Protein AF-A0A2N0RRE2-F1 (afdb_monomer)

pLDDT: mean 79.43, std 11.16, range [44.28, 93.31]

Secondary structure (DSSP, 8-state):
----EEEEEEEEEEEE-SPPEEETTEEEEEEEE----STTS-SSEEEEEEEETT-HHHHHHHHHHTT-SS-EEEEEEEEEEEETTS--EEEEEEEEEEE---

Solvent-accessible surface area (backbone atoms only — not comparable to full-atom values): 5830 Å² total; per-residue (Å²): 135,86,65,60,73,54,75,42,83,46,78,47,61,28,38,34,82,66,68,67,43,80,54,95,68,28,38,35,39,59,27,44,29,80,52,73,83,46,99,85,50,67,51,65,48,68,35,44,35,38,37,56,52,84,42,56,70,61,41,54,56,53,55,53,54,61,73,45,99,52,69,33,40,32,45,40,31,28,39,39,30,38,45,58,95,55,99,46,46,41,28,48,53,76,48,74,46,83,46,71,83,127

Radius of gyration: 13.56 Å; Cα contacts (8 Å, |Δi|>4): 218; chains: 1; bounding box: 33×29×39 Å

Foldseek 3Di:
DDWDKDWDWDKFKWKDQDAFDQDPQKTWGKTWGCPDPDPPDDNTDIEIEIEGCVPVQVVVVRVVSVVDNDMKMKTFTAIWIATPPPGYIYGHTPDMGIDDDD

Structure (mmCIF, N/CA/C/O backbone):
data_AF-A0A2N0RRE2-F1
#
_entry.id   AF-A0A2N0RRE2-F1
#
loop_
_atom_site.group_PDB
_atom_site.id
_atom_site.type_symbol
_atom_site.label_atom_id
_atom_site.label_alt_id
_atom_site.label_comp_id
_atom_site.label_asym_id
_atom_site.label_entity_id
_atom_site.label_seq_id
_atom_site.pdbx_PDB_ins_code
_atom_site.Cartn_x
_atom_site.Cartn_y
_atom_site.Cartn_z
_atom_site.occupancy
_atom_site.B_iso_or_equiv
_atom_site.auth_seq_id
_atom_site.auth_comp_id
_atom_site.auth_asym_id
_atom_site.auth_atom_id
_atom_site.pdbx_PDB_model_num
ATOM 1 N N . MET A 1 1 ? -7.840 -10.305 -25.865 1.00 44.94 1 MET A N 1
ATOM 2 C CA . MET A 1 1 ? -6.588 -9.715 -25.351 1.00 44.94 1 MET A CA 1
ATOM 3 C C . MET A 1 1 ? -6.299 -10.400 -24.023 1.00 44.94 1 MET A C 1
ATOM 5 O O . MET A 1 1 ? -7.069 -10.201 -23.095 1.00 44.94 1 MET A O 1
ATOM 9 N N . SER A 1 2 ? -5.322 -11.309 -23.957 1.00 44.28 2 SER A N 1
ATOM 10 C CA . SER A 1 2 ? -4.978 -11.974 -22.690 1.00 44.28 2 SER A CA 1
ATOM 11 C C . SER A 1 2 ? -4.190 -11.007 -21.823 1.00 44.28 2 SER A C 1
ATOM 13 O O . SER A 1 2 ? -3.076 -10.628 -22.173 1.00 44.28 2 SER A O 1
ATOM 15 N N . VAL A 1 3 ? -4.778 -10.611 -20.701 1.00 52.22 3 VAL A N 1
ATOM 16 C CA . VAL A 1 3 ? -4.071 -9.908 -19.635 1.00 52.22 3 VAL A CA 1
ATOM 17 C C . VAL A 1 3 ? -3.165 -10.927 -18.946 1.00 52.22 3 VAL A C 1
ATOM 19 O O . VAL A 1 3 ? -3.645 -11.936 -18.431 1.00 52.22 3 VAL A O 1
ATOM 22 N N . LYS A 1 4 ? -1.851 -10.702 -18.972 1.00 51.44 4 LYS A N 1
ATOM 23 C CA . LYS A 1 4 ? -0.882 -11.537 -18.258 1.00 51.44 4 LYS A CA 1
ATOM 24 C C . LYS A 1 4 ? -0.593 -10.876 -16.915 1.00 51.44 4 LYS A C 1
ATOM 26 O O . LYS A 1 4 ? 0.147 -9.902 -16.870 1.00 51.44 4 LYS A O 1
ATOM 31 N N . LEU A 1 5 ? -1.206 -11.393 -15.854 1.00 56.84 5 LEU A N 1
ATOM 32 C CA . LEU A 1 5 ? -0.906 -10.990 -14.483 1.00 56.84 5 LEU A CA 1
ATOM 33 C C . LEU A 1 5 ? 0.316 -11.780 -14.016 1.00 56.84 5 LEU A C 1
ATOM 35 O O . LEU A 1 5 ? 0.275 -13.007 -13.935 1.00 56.84 5 LEU A O 1
ATOM 39 N N . ILE A 1 6 ? 1.411 -11.081 -13.745 1.00 67.81 6 ILE A N 1
ATOM 40 C CA . ILE A 1 6 ? 2.554 -11.634 -13.017 1.00 67.81 6 ILE A CA 1
ATOM 41 C C . ILE A 1 6 ? 2.469 -11.043 -11.615 1.00 67.81 6 ILE A C 1
ATOM 43 O O . ILE A 1 6 ? 2.466 -9.822 -11.474 1.00 67.81 6 ILE A O 1
ATOM 47 N N . GLY A 1 7 ? 2.326 -11.904 -10.608 1.00 71.56 7 GLY A N 1
ATOM 48 C CA . GLY A 1 7 ? 2.349 -11.512 -9.203 1.00 71.56 7 GLY A CA 1
ATOM 49 C C . GLY A 1 7 ? 3.762 -11.643 -8.650 1.00 71.56 7 GLY A C 1
ATOM 50 O O . GLY A 1 7 ? 4.327 -12.737 -8.680 1.00 71.56 7 GLY A O 1
ATOM 51 N N . LEU A 1 8 ? 4.322 -10.545 -8.151 1.00 77.88 8 LEU A N 1
ATOM 52 C CA . LEU A 1 8 ? 5.606 -10.515 -7.457 1.00 77.88 8 LEU A CA 1
ATOM 53 C C . LEU A 1 8 ? 5.365 -10.157 -5.991 1.00 77.88 8 LEU A C 1
ATOM 55 O O . LEU A 1 8 ? 4.735 -9.144 -5.700 1.00 77.88 8 LEU A O 1
ATOM 59 N N . ASN A 1 9 ? 5.876 -10.966 -5.066 1.00 82.62 9 ASN A N 1
ATOM 60 C CA . ASN A 1 9 ? 5.880 -10.587 -3.656 1.00 82.62 9 ASN A CA 1
ATOM 61 C C . ASN A 1 9 ? 6.980 -9.555 -3.434 1.00 82.62 9 ASN A C 1
ATOM 63 O O . ASN A 1 9 ? 8.152 -9.839 -3.683 1.00 82.62 9 ASN A O 1
ATOM 67 N N . VAL A 1 10 ? 6.588 -8.370 -2.981 1.00 81.50 10 VAL A N 1
ATOM 68 C CA . VAL A 1 10 ? 7.481 -7.226 -2.826 1.00 81.50 10 VAL A CA 1
ATOM 69 C C . VAL A 1 10 ? 7.349 -6.608 -1.443 1.00 81.50 10 VAL A C 1
ATOM 71 O O . VAL A 1 10 ? 6.312 -6.694 -0.779 1.00 81.50 10 VAL A O 1
ATOM 74 N N . MET A 1 11 ? 8.426 -5.950 -1.039 1.00 87.19 11 MET A N 1
ATOM 75 C CA . MET A 1 11 ? 8.439 -4.956 0.018 1.00 87.19 11 MET A CA 1
ATOM 76 C C . MET A 1 11 ? 8.930 -3.668 -0.636 1.00 87.19 11 MET A C 1
ATOM 78 O O . MET A 1 11 ? 10.035 -3.671 -1.168 1.00 87.19 11 MET A O 1
ATOM 82 N N . ILE A 1 12 ? 8.099 -2.627 -0.643 1.00 85.50 12 ILE A N 1
ATOM 83 C CA . ILE A 1 12 ? 8.416 -1.350 -1.291 1.00 85.50 12 ILE A CA 1
ATOM 84 C C . ILE A 1 12 ? 8.235 -0.189 -0.326 1.00 85.50 12 ILE A C 1
ATOM 86 O O . ILE A 1 12 ? 7.301 -0.184 0.483 1.00 85.50 12 ILE A O 1
ATOM 90 N N . MET A 1 13 ? 9.105 0.807 -0.418 1.00 86.81 13 MET A N 1
ATOM 91 C CA . MET A 1 13 ? 8.937 2.072 0.284 1.00 86.81 13 MET A CA 1
ATOM 92 C C . MET A 1 13 ? 8.216 3.078 -0.612 1.00 86.81 13 MET A C 1
ATOM 94 O O . MET A 1 13 ? 8.626 3.346 -1.740 1.00 86.81 13 MET A O 1
ATOM 98 N N . GLY A 1 14 ? 7.131 3.649 -0.097 1.00 86.38 14 GLY A N 1
ATOM 99 C CA . GLY A 1 14 ? 6.318 4.624 -0.810 1.00 86.38 14 GLY A CA 1
ATOM 100 C C . GLY A 1 14 ? 6.059 5.889 -0.008 1.00 86.38 14 GLY A C 1
ATOM 101 O O . GLY A 1 14 ? 6.001 5.875 1.222 1.00 86.38 14 GLY A O 1
ATOM 102 N N . LEU A 1 15 ? 5.851 6.986 -0.726 1.00 88.12 15 LEU A N 1
ATOM 103 C CA . LEU A 1 15 ? 5.444 8.280 -0.191 1.00 88.12 15 LEU A CA 1
ATOM 104 C C . LEU A 1 15 ? 3.981 8.544 -0.529 1.00 88.12 15 LEU A C 1
ATOM 106 O O . LEU A 1 15 ? 3.524 8.262 -1.637 1.00 88.12 15 LEU A O 1
ATOM 110 N N . THR A 1 16 ? 3.230 9.124 0.400 1.00 8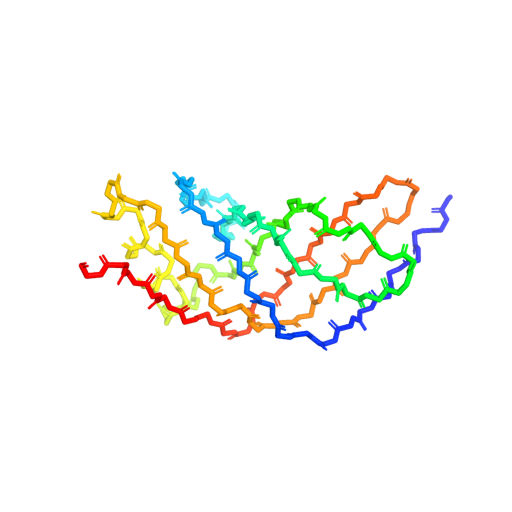5.38 16 THR A N 1
ATOM 111 C CA . THR A 1 16 ? 1.868 9.573 0.109 1.00 85.38 16 THR A CA 1
ATOM 112 C C . THR A 1 16 ? 1.518 10.863 0.835 1.00 85.38 16 THR A C 1
ATOM 114 O O .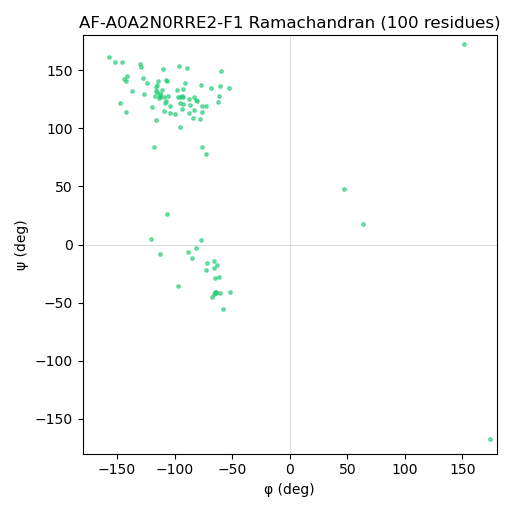 THR A 1 16 ? 1.886 11.094 1.987 1.00 85.38 16 THR A O 1
ATOM 117 N N . THR A 1 17 ? 0.772 11.706 0.131 1.00 75.50 17 THR A N 1
ATOM 118 C CA . THR A 1 17 ? 0.090 12.899 0.650 1.00 75.50 17 THR A CA 1
ATOM 119 C C . THR A 1 17 ? -1.423 12.806 0.427 1.00 75.50 17 THR A C 1
ATOM 121 O O . THR A 1 17 ? -2.149 13.769 0.664 1.00 75.50 17 THR A O 1
ATOM 124 N N . LYS A 1 18 ? -1.902 11.664 -0.089 1.00 72.44 18 LYS A N 1
ATOM 125 C CA . LYS A 1 18 ? -3.267 11.470 -0.582 1.00 72.44 18 LYS A CA 1
ATOM 126 C C . LYS A 1 18 ? -4.177 10.847 0.473 1.00 72.44 18 LYS A C 1
ATOM 128 O O . LYS A 1 18 ? -3.741 10.099 1.341 1.00 72.44 18 LYS A O 1
ATOM 133 N N . THR A 1 19 ? -5.470 11.130 0.344 1.00 79.19 19 THR A N 1
ATOM 134 C CA . THR A 1 19 ? -6.522 10.598 1.215 1.00 79.19 19 THR A CA 1
ATOM 135 C C . THR A 1 19 ? -6.866 9.150 0.858 1.00 79.19 19 THR A C 1
ATOM 137 O O . THR A 1 19 ? -7.037 8.823 -0.318 1.00 79.19 19 THR A O 1
ATOM 140 N N . VAL A 1 20 ? -7.034 8.295 1.868 1.00 87.31 20 VAL A N 1
ATOM 141 C CA . VAL A 1 20 ? -7.593 6.942 1.723 1.00 87.31 20 VAL A CA 1
ATOM 142 C C . VAL A 1 20 ? -9.022 7.026 1.188 1.00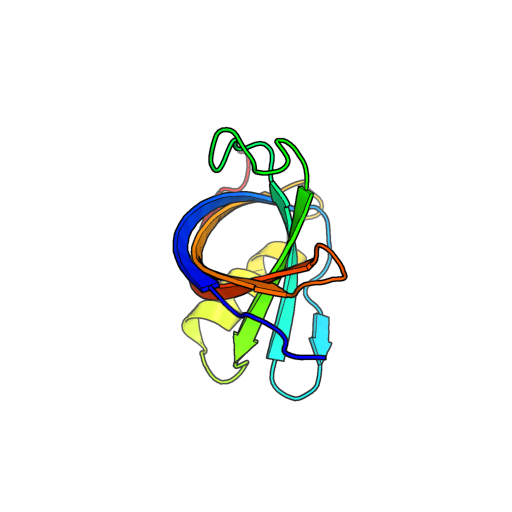 87.31 20 VAL A C 1
ATOM 144 O O . VAL A 1 20 ? -9.867 7.725 1.754 1.00 87.31 20 VAL A O 1
ATOM 147 N N . ARG A 1 21 ? -9.300 6.284 0.115 1.00 90.44 21 ARG A N 1
ATOM 148 C CA . ARG A 1 21 ? -10.607 6.177 -0.543 1.00 90.44 21 ARG A CA 1
ATOM 149 C C . ARG A 1 21 ? -11.231 4.825 -0.206 1.00 90.44 21 ARG A C 1
ATOM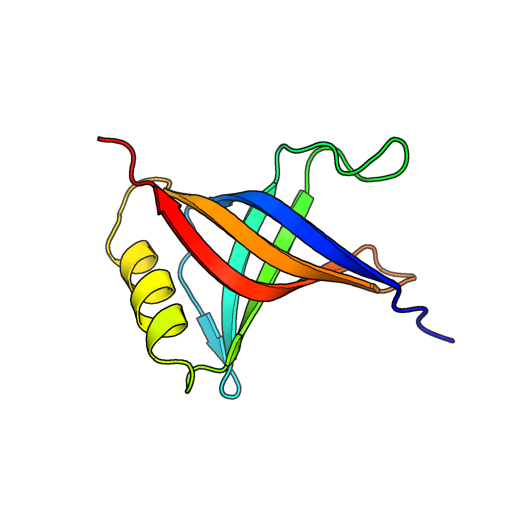 151 O O . ARG A 1 21 ? -10.604 3.799 -0.428 1.00 90.44 21 ARG A O 1
ATOM 158 N N . ASN A 1 22 ? -12.470 4.811 0.277 1.00 90.75 22 ASN A N 1
ATOM 159 C CA . ASN A 1 22 ? -13.215 3.571 0.517 1.00 90.75 22 ASN A CA 1
ATOM 160 C C . ASN A 1 22 ? -14.258 3.374 -0.593 1.00 90.75 22 ASN A C 1
ATOM 162 O O . ASN A 1 22 ? -15.193 4.167 -0.691 1.00 90.75 22 ASN A O 1
ATOM 166 N N . ILE A 1 23 ? -14.089 2.347 -1.432 1.00 91.56 23 ILE A N 1
ATOM 167 C CA . ILE A 1 23 ? -14.948 2.028 -2.587 1.00 91.56 23 ILE A CA 1
ATOM 168 C C . ILE A 1 23 ? -15.185 0.515 -2.608 1.00 91.56 23 ILE A C 1
ATOM 170 O O . ILE A 1 23 ? -14.236 -0.247 -2.462 1.00 91.56 23 ILE A O 1
ATOM 174 N N . ASP A 1 24 ? -16.433 0.068 -2.765 1.00 92.06 24 ASP A N 1
ATOM 175 C CA . ASP A 1 24 ? -16.797 -1.349 -2.955 1.00 92.06 24 ASP A CA 1
ATOM 176 C C . ASP A 1 24 ? -16.130 -2.326 -1.967 1.00 92.06 24 ASP A C 1
ATOM 178 O O . ASP A 1 24 ? -15.589 -3.368 -2.335 1.00 92.06 24 ASP A O 1
ATOM 182 N N . ASN A 1 25 ? -16.166 -1.985 -0.673 1.00 92.25 25 ASN A N 1
ATOM 183 C CA . ASN A 1 25 ? -15.576 -2.782 0.412 1.00 92.25 25 ASN A CA 1
ATOM 184 C C . ASN A 1 25 ? -14.035 -2.922 0.333 1.00 92.25 25 ASN A C 1
ATOM 186 O O . ASN A 1 25 ? -13.438 -3.782 0.995 1.00 92.25 25 ASN A O 1
ATOM 190 N N . GLN A 1 26 ? -13.387 -2.047 -0.436 1.00 91.62 26 GLN A N 1
ATOM 191 C CA . GLN A 1 26 ? -11.942 -1.878 -0.509 1.00 91.62 26 GLN A CA 1
ATOM 192 C C . GLN A 1 26 ? -11.535 -0.493 -0.002 1.00 91.62 26 GLN A C 1
ATOM 194 O O . GLN A 1 26 ? -12.163 0.517 -0.311 1.00 91.62 26 GLN A O 1
ATOM 199 N N . SER A 1 27 ? -10.462 -0.466 0.775 1.00 90.88 27 SER A N 1
ATOM 200 C CA . SER A 1 27 ? -9.715 0.740 1.106 1.00 90.88 27 SER A CA 1
ATOM 201 C C . SER A 1 27 ? -8.571 0.860 0.107 1.00 90.88 27 SER A C 1
ATOM 203 O O . SER A 1 27 ? -7.833 -0.105 -0.121 1.00 90.88 27 SER A O 1
ATOM 205 N N . ILE A 1 28 ? -8.478 2.028 -0.517 1.00 91.19 28 ILE A N 1
ATOM 206 C CA . ILE A 1 28 ? -7.607 2.329 -1.645 1.00 91.19 28 ILE A CA 1
ATOM 207 C C . ILE A 1 28 ? -6.771 3.558 -1.305 1.00 91.19 28 ILE A C 1
ATOM 209 O O . ILE A 1 28 ? -7.304 4.601 -0.920 1.00 91.19 28 ILE A O 1
ATOM 213 N N . ILE A 1 29 ? -5.462 3.457 -1.488 1.00 90.31 29 ILE A N 1
ATOM 214 C CA . ILE A 1 29 ? -4.530 4.567 -1.305 1.00 90.31 29 ILE A CA 1
ATOM 215 C C . ILE A 1 29 ? -3.441 4.512 -2.373 1.00 90.31 29 ILE A C 1
ATOM 217 O O . ILE A 1 29 ? -2.956 3.436 -2.719 1.00 90.31 29 ILE A O 1
ATOM 221 N N . ASP A 1 30 ? -3.055 5.677 -2.889 1.00 90.00 30 ASP A N 1
ATOM 222 C CA . ASP A 1 30 ? -1.992 5.765 -3.884 1.00 90.00 30 ASP A CA 1
ATOM 223 C C . ASP A 1 30 ? -0.677 6.141 -3.197 1.00 90.00 30 ASP A C 1
ATOM 225 O O . ASP A 1 30 ? -0.622 7.108 -2.426 1.00 90.00 30 ASP A O 1
ATOM 229 N N . PHE A 1 31 ? 0.383 5.416 -3.534 1.00 87.38 31 PHE A N 1
ATOM 230 C CA . PHE A 1 31 ? 1.750 5.730 -3.138 1.00 87.38 31 PHE A CA 1
ATOM 231 C C . PHE A 1 31 ? 2.587 6.083 -4.350 1.00 87.38 31 PHE A C 1
ATOM 233 O O . PHE A 1 31 ? 2.469 5.455 -5.400 1.00 87.38 31 PHE A O 1
ATOM 240 N N . TYR A 1 32 ? 3.442 7.079 -4.180 1.00 88.69 32 TYR A N 1
ATOM 241 C CA . TYR A 1 32 ? 4.531 7.359 -5.091 1.00 88.69 32 TYR A CA 1
ATOM 242 C C . TYR A 1 32 ? 5.744 6.533 -4.677 1.00 88.69 32 TYR A C 1
ATOM 244 O O . TYR A 1 32 ? 6.150 6.577 -3.514 1.00 88.69 32 TYR A O 1
ATOM 252 N N . ILE A 1 33 ? 6.283 5.758 -5.610 1.00 86.62 33 ILE A N 1
ATOM 253 C CA . ILE A 1 33 ? 7.423 4.875 -5.391 1.00 86.62 33 ILE A CA 1
ATOM 254 C C . ILE A 1 33 ? 8.638 5.487 -6.081 1.00 86.62 33 ILE A C 1
ATOM 256 O O . ILE A 1 33 ? 8.595 5.733 -7.284 1.00 86.62 33 ILE A O 1
ATOM 260 N N . GLU A 1 34 ? 9.701 5.712 -5.310 1.00 85.25 34 GLU A N 1
ATOM 261 C CA . GLU A 1 34 ? 11.019 6.187 -5.771 1.00 85.25 34 GLU A CA 1
ATOM 262 C C . GLU A 1 34 ? 12.060 5.049 -5.732 1.00 85.25 34 GLU A C 1
ATOM 264 O O . GLU A 1 34 ? 13.256 5.267 -5.542 1.00 85.25 34 GLU A O 1
ATOM 269 N N . GLU A 1 35 ? 11.599 3.803 -5.843 1.00 77.75 35 GLU A N 1
ATOM 270 C CA . GLU A 1 35 ? 12.441 2.611 -5.808 1.00 77.75 35 GLU A CA 1
ATOM 271 C C . GLU A 1 35 ? 12.573 1.981 -7.190 1.00 77.75 35 GLU A C 1
ATOM 273 O O . GLU A 1 35 ? 11.618 1.878 -7.961 1.00 77.75 35 GLU A O 1
ATOM 278 N N . ASN A 1 36 ? 13.778 1.491 -7.476 1.00 76.31 36 ASN A N 1
ATOM 279 C CA . ASN A 1 36 ? 14.033 0.706 -8.668 1.00 76.31 36 ASN A CA 1
ATOM 280 C C . ASN A 1 36 ? 13.656 -0.764 -8.414 1.00 76.31 36 ASN A C 1
ATOM 282 O O . ASN A 1 36 ? 14.359 -1.454 -7.675 1.00 76.31 36 ASN A O 1
ATOM 286 N N . LEU A 1 37 ? 12.567 -1.243 -9.025 1.00 75.94 37 LEU A N 1
ATOM 287 C CA . LEU A 1 37 ? 12.117 -2.638 -8.894 1.00 75.94 37 LEU A CA 1
ATOM 288 C C . LEU A 1 37 ? 12.853 -3.624 -9.818 1.00 75.94 37 LEU A C 1
ATOM 290 O O . LEU A 1 37 ? 12.632 -4.831 -9.714 1.00 75.94 37 LEU A O 1
ATOM 294 N N . GLY A 1 38 ? 13.752 -3.123 -10.666 1.00 73.50 38 GLY A N 1
ATOM 295 C CA . GLY A 1 38 ? 14.563 -3.910 -11.588 1.00 73.50 38 GLY A CA 1
ATOM 296 C C . GLY A 1 38 ? 14.927 -3.112 -12.841 1.00 73.50 38 GLY A C 1
ATOM 297 O O . GLY A 1 38 ? 14.471 -1.995 -13.058 1.00 73.50 38 GLY A O 1
ATOM 298 N N . ASP A 1 39 ? 15.786 -3.668 -13.694 1.00 70.19 39 ASP A N 1
ATOM 299 C CA . ASP A 1 39 ? 16.337 -2.925 -14.839 1.00 70.19 39 ASP A CA 1
ATOM 300 C C . ASP A 1 39 ? 15.292 -2.533 -15.904 1.00 70.19 39 ASP A C 1
ATOM 302 O O . ASP A 1 39 ? 15.580 -1.702 -16.769 1.00 70.19 39 ASP A O 1
ATOM 306 N N . TRP A 1 40 ? 14.096 -3.129 -15.859 1.00 63.47 40 TRP A N 1
ATOM 307 C CA . TRP A 1 40 ? 13.044 -2.970 -16.868 1.00 63.47 40 TRP A CA 1
ATOM 308 C C . TRP A 1 40 ? 11.808 -2.230 -16.338 1.00 63.47 40 TRP A C 1
ATOM 310 O O . TRP A 1 40 ? 10.912 -1.892 -17.115 1.00 63.47 40 TRP A O 1
ATOM 320 N N . GLU A 1 41 ? 11.751 -1.971 -15.034 1.00 69.19 41 GLU A N 1
ATOM 321 C CA . GLU A 1 41 ? 10.653 -1.303 -14.355 1.00 69.19 41 GLU A CA 1
ATOM 322 C C . GLU A 1 41 ? 10.847 0.227 -14.323 1.00 69.19 41 GLU A C 1
ATOM 324 O O . GLU A 1 41 ? 11.974 0.733 -14.342 1.00 69.19 41 GLU A O 1
ATOM 329 N N . PRO A 1 42 ? 9.756 1.014 -14.274 1.00 69.19 42 PRO A N 1
ATOM 330 C CA . PRO A 1 42 ? 9.860 2.452 -14.059 1.00 69.19 42 PRO A CA 1
ATOM 331 C C . PRO A 1 42 ? 10.534 2.735 -12.714 1.00 69.19 42 PRO A C 1
ATOM 333 O O . PRO A 1 42 ? 10.188 2.131 -11.705 1.00 69.19 42 PRO A O 1
ATOM 336 N N . ARG A 1 43 ? 11.462 3.695 -12.692 1.00 75.94 43 ARG A N 1
ATOM 337 C CA . ARG A 1 43 ? 12.138 4.136 -11.455 1.00 75.94 43 ARG A CA 1
ATOM 338 C C . ARG A 1 43 ? 11.240 4.964 -10.538 1.00 75.94 43 ARG A C 1
ATOM 340 O O . ARG A 1 43 ? 11.519 5.095 -9.356 1.00 75.94 43 ARG A O 1
ATOM 347 N N . GLU A 1 44 ?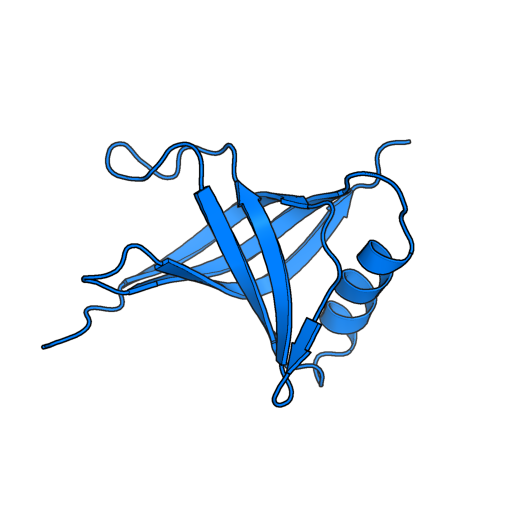 10.201 5.547 -11.122 1.00 84.38 44 GLU A N 1
ATOM 348 C CA . GLU A 1 44 ? 9.288 6.483 -10.485 1.00 84.38 44 GLU A CA 1
ATOM 349 C C . GLU A 1 44 ? 7.884 6.211 -11.015 1.00 84.38 44 GLU A C 1
ATOM 351 O O . GLU A 1 44 ? 7.619 6.351 -12.214 1.00 84.38 44 GLU A O 1
ATOM 356 N N . PHE A 1 45 ? 6.984 5.758 -10.148 1.00 83.69 45 PHE A N 1
ATOM 357 C CA . PHE A 1 45 ? 5.619 5.420 -10.542 1.00 83.69 45 PHE A CA 1
ATOM 358 C C . PHE A 1 45 ? 4.655 5.481 -9.361 1.00 83.69 45 PHE A C 1
ATOM 360 O O . PHE A 1 45 ? 5.043 5.453 -8.194 1.00 83.69 45 PHE A O 1
ATOM 367 N N . TRP A 1 46 ? 3.367 5.570 -9.685 1.00 85.75 46 TRP A N 1
ATOM 368 C CA . TRP A 1 46 ? 2.296 5.469 -8.703 1.00 85.75 46 TRP A CA 1
ATOM 369 C C . TRP A 1 46 ? 1.820 4.023 -8.593 1.00 85.75 46 TRP A C 1
ATOM 371 O O . TRP A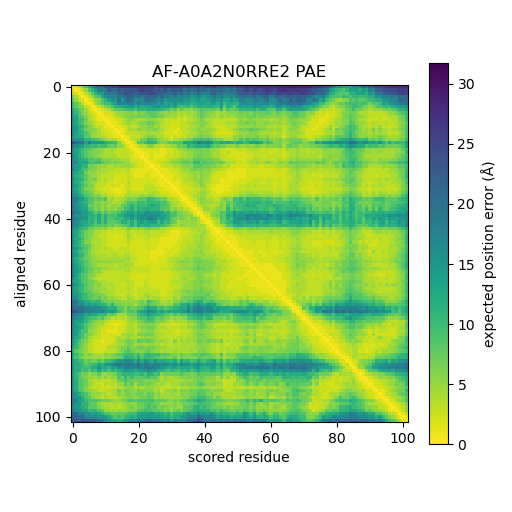 1 46 ? 1.559 3.372 -9.607 1.00 85.75 46 TRP A O 1
ATOM 381 N N . VAL A 1 47 ? 1.657 3.549 -7.362 1.00 85.31 47 VAL A N 1
ATOM 382 C CA . VAL A 1 47 ? 1.033 2.263 -7.048 1.00 85.31 47 VAL A CA 1
ATOM 383 C C . VAL A 1 47 ? -0.275 2.516 -6.333 1.00 85.31 47 VAL A C 1
ATOM 385 O O . VAL A 1 47 ? -0.312 3.224 -5.325 1.00 85.31 47 VAL A O 1
ATOM 388 N N . GLU A 1 48 ? -1.341 1.899 -6.833 1.00 89.00 48 GLU A N 1
ATOM 389 C CA . GLU A 1 48 ? -2.600 1.837 -6.109 1.00 89.00 48 GLU A CA 1
ATOM 390 C C . GLU A 1 48 ? -2.583 0.612 -5.190 1.00 89.00 48 GLU A C 1
ATOM 392 O O . GLU A 1 48 ? -2.544 -0.540 -5.634 1.00 89.00 48 GLU A O 1
ATOM 397 N N . VAL A 1 49 ? -2.582 0.876 -3.888 1.00 87.38 49 VAL A N 1
ATOM 398 C CA . VAL A 1 49 ? -2.588 -0.144 -2.847 1.00 87.38 49 VAL A CA 1
ATOM 399 C C . VAL A 1 49 ? -4.023 -0.373 -2.407 1.00 87.38 49 VAL A C 1
ATOM 401 O O . VAL A 1 49 ? -4.726 0.570 -2.036 1.00 87.38 49 VAL A O 1
ATOM 404 N N . ARG A 1 50 ? -4.454 -1.635 -2.432 1.00 89.69 50 ARG A N 1
ATOM 405 C CA . ARG A 1 50 ? -5.824 -2.029 -2.096 1.00 89.69 50 ARG A CA 1
ATOM 406 C C . ARG A 1 50 ? -5.827 -3.066 -0.981 1.00 89.69 50 ARG A C 1
ATOM 408 O O . ARG A 1 50 ? -5.026 -4.000 -0.984 1.00 89.69 50 ARG A O 1
ATOM 415 N N . HIS A 1 51 ? -6.762 -2.929 -0.046 1.00 89.75 51 HIS A N 1
ATOM 416 C CA . HIS A 1 51 ? -7.072 -3.979 0.924 1.00 89.75 51 HIS A CA 1
ATOM 417 C C . HIS A 1 51 ? -8.560 -3.997 1.278 1.00 89.75 51 HIS A C 1
ATOM 419 O O . HIS A 1 51 ? -9.262 -2.995 1.162 1.00 89.75 51 HIS A O 1
ATOM 425 N N . ASN A 1 52 ? -9.053 -5.139 1.756 1.00 91.56 52 ASN A N 1
ATOM 426 C CA . ASN A 1 52 ? -10.433 -5.258 2.221 1.00 91.56 52 ASN A CA 1
ATOM 427 C C . ASN A 1 52 ? -10.643 -4.436 3.509 1.00 91.56 52 ASN A C 1
ATOM 429 O O . ASN A 1 52 ? -9.836 -4.526 4.439 1.00 91.56 52 ASN A O 1
ATOM 433 N N . VAL A 1 53 ? -11.733 -3.666 3.589 1.00 91.38 53 VAL A N 1
ATOM 434 C CA . VAL A 1 53 ? -12.059 -2.829 4.766 1.00 91.38 53 VAL A CA 1
ATOM 435 C C . VAL A 1 53 ? -12.377 -3.646 6.027 1.00 91.38 53 VAL A C 1
ATOM 437 O O . VAL A 1 53 ? -12.257 -3.153 7.145 1.00 91.38 53 VAL A O 1
ATOM 440 N N . ASN A 1 54 ? -12.729 -4.926 5.881 1.00 93.31 54 ASN A N 1
ATOM 441 C CA . ASN A 1 54 ? -12.974 -5.827 7.011 1.00 93.31 54 ASN A CA 1
ATOM 442 C C . ASN A 1 54 ? -11.678 -6.217 7.741 1.00 93.31 54 ASN A C 1
ATOM 444 O O . ASN A 1 54 ? -11.722 -6.680 8.884 1.00 93.31 54 ASN A O 1
ATOM 448 N N . LEU A 1 55 ? -10.514 -5.999 7.118 1.00 90.75 55 LEU A N 1
ATOM 449 C CA . LEU A 1 55 ? -9.214 -6.166 7.759 1.00 90.75 55 LEU A CA 1
ATOM 450 C C . LEU A 1 55 ? -8.966 -4.967 8.680 1.00 90.75 55 LEU A C 1
ATOM 452 O O . LEU A 1 55 ? -8.331 -3.982 8.301 1.00 90.75 55 LEU A O 1
ATOM 456 N N . ARG A 1 56 ? -9.500 -5.052 9.908 1.00 91.12 56 ARG A N 1
ATOM 457 C CA . ARG A 1 56 ? -9.455 -3.970 10.912 1.00 91.12 56 ARG A CA 1
ATOM 458 C C . ARG A 1 56 ? -8.046 -3.432 11.134 1.00 91.12 56 ARG A C 1
ATOM 460 O O . ARG A 1 56 ? -7.863 -2.228 11.248 1.00 91.12 56 ARG A O 1
ATOM 467 N N . TYR A 1 57 ? -7.060 -4.324 11.168 1.00 89.94 57 TYR A N 1
ATOM 468 C CA . TYR A 1 57 ? -5.657 -3.960 11.332 1.00 89.94 57 TYR A CA 1
ATOM 469 C C . TYR A 1 57 ? -5.165 -3.007 10.233 1.00 89.94 57 TYR A C 1
ATOM 471 O O . TYR A 1 57 ? -4.713 -1.906 10.541 1.00 89.94 57 TYR A O 1
ATOM 479 N N . LEU A 1 58 ? -5.319 -3.395 8.962 1.00 89.00 58 LEU A N 1
ATOM 480 C CA . LEU A 1 58 ? -4.905 -2.573 7.821 1.00 89.00 58 LEU A CA 1
ATOM 481 C C . LEU A 1 58 ? -5.711 -1.277 7.749 1.00 89.00 58 LEU A C 1
ATOM 483 O O . LEU A 1 58 ? -5.136 -0.216 7.551 1.00 89.00 58 LEU A O 1
ATOM 487 N N . THR A 1 59 ? -7.017 -1.353 8.006 1.00 89.75 59 THR A N 1
ATOM 488 C CA . THR A 1 59 ? -7.919 -0.192 8.019 1.00 89.75 59 THR A CA 1
ATOM 489 C C . THR A 1 59 ? -7.515 0.846 9.061 1.00 89.75 59 THR A C 1
ATOM 491 O O . THR A 1 59 ? -7.514 2.040 8.783 1.00 89.75 59 THR A O 1
ATOM 494 N N . ASN A 1 60 ? -7.127 0.418 10.263 1.00 88.50 60 ASN A N 1
ATOM 495 C CA . ASN A 1 60 ? -6.653 1.339 11.292 1.00 88.50 60 ASN A CA 1
ATOM 496 C C . ASN A 1 60 ? -5.357 2.035 10.861 1.00 88.50 60 ASN A C 1
ATOM 498 O O . ASN A 1 60 ? -5.216 3.243 11.051 1.00 88.50 60 ASN A O 1
ATOM 502 N N . LYS A 1 61 ? -4.429 1.289 10.250 1.00 86.25 61 LYS A N 1
ATOM 503 C CA . LYS A 1 61 ? -3.168 1.851 9.766 1.00 86.25 61 LYS A CA 1
ATOM 504 C C . LYS A 1 61 ? -3.374 2.822 8.604 1.00 86.25 61 LYS A C 1
ATOM 506 O O . LYS A 1 61 ? -2.823 3.916 8.646 1.00 86.25 61 LYS A O 1
ATOM 511 N N . THR A 1 62 ? -4.193 2.488 7.609 1.00 84.81 62 THR A N 1
ATOM 512 C CA . THR A 1 62 ? -4.474 3.398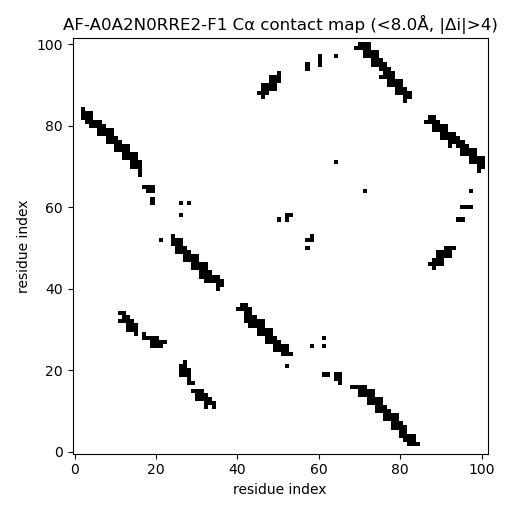 6.487 1.00 84.81 62 THR A CA 1
ATOM 513 C C . THR A 1 62 ? -5.226 4.642 6.953 1.00 84.81 62 THR A C 1
ATOM 515 O O . THR A 1 62 ? -4.829 5.752 6.612 1.00 84.81 62 THR A O 1
ATOM 518 N N . ASN A 1 63 ? -6.222 4.508 7.833 1.00 84.88 63 ASN A N 1
ATOM 519 C CA . ASN A 1 63 ? -6.936 5.663 8.390 1.00 84.88 63 ASN A CA 1
ATOM 520 C C . ASN A 1 63 ? -6.036 6.620 9.189 1.00 84.88 63 ASN A C 1
ATOM 522 O O . ASN A 1 63 ? -6.329 7.813 9.241 1.00 84.88 63 ASN A O 1
ATOM 526 N N . SER A 1 64 ? -4.944 6.132 9.786 1.00 82.62 64 SER A N 1
ATOM 527 C CA . SER A 1 64 ? -3.980 6.993 10.486 1.00 82.62 64 SER A CA 1
ATOM 528 C C . SER A 1 64 ? -3.260 7.969 9.546 1.00 82.62 64 SER A C 1
ATOM 530 O O . SER A 1 64 ? -2.942 9.084 9.949 1.00 82.62 64 SER A O 1
ATOM 532 N N . ILE A 1 65 ? -3.093 7.607 8.268 1.00 80.88 65 ILE A N 1
ATOM 533 C CA . ILE A 1 65 ? -2.481 8.470 7.245 1.00 80.88 65 ILE A CA 1
ATOM 534 C C . ILE A 1 65 ? -3.357 9.701 7.003 1.00 80.88 65 ILE A C 1
ATOM 536 O O . ILE A 1 65 ? -2.853 10.817 6.937 1.00 80.88 65 ILE A O 1
ATOM 540 N N . ASN A 1 66 ? -4.683 9.519 6.964 1.00 74.38 66 ASN A N 1
ATOM 541 C CA . ASN A 1 66 ? -5.639 10.614 6.766 1.00 74.38 66 ASN A CA 1
ATOM 542 C C . ASN A 1 66 ? -5.624 11.658 7.891 1.00 74.38 66 ASN A C 1
ATOM 544 O O . ASN A 1 66 ? -6.155 12.751 7.716 1.00 74.38 66 ASN A O 1
ATOM 548 N N . GLN A 1 67 ? -5.060 11.327 9.052 1.00 68.56 67 GLN A N 1
ATOM 549 C CA . GLN A 1 67 ? -4.978 12.242 10.190 1.00 68.56 67 GLN A CA 1
ATOM 550 C C . GLN A 1 67 ? -3.749 13.161 10.106 1.00 68.56 67 GLN A C 1
ATOM 552 O O . GLN A 1 67 ? -3.660 14.140 10.847 1.00 68.56 67 GLN A O 1
ATOM 557 N N . SER A 1 68 ? -2.813 12.879 9.195 1.00 66.25 68 SER A N 1
ATOM 558 C CA . SER A 1 68 ? -1.600 13.661 8.980 1.00 66.25 68 SER A CA 1
ATOM 559 C C . SER A 1 68 ? -1.796 14.675 7.847 1.00 66.25 68 SER A C 1
ATOM 561 O O . SER A 1 68 ? -2.036 14.305 6.704 1.00 66.25 68 SER A O 1
ATOM 563 N N . MET A 1 69 ? -1.608 15.971 8.130 1.00 63.59 69 MET A N 1
ATOM 564 C CA . MET A 1 69 ? -1.448 17.008 7.088 1.00 63.59 69 MET A CA 1
ATOM 565 C C . MET A 1 69 ? -0.043 16.997 6.447 1.00 63.59 69 MET A C 1
ATOM 567 O O . MET A 1 69 ? 0.290 17.878 5.656 1.00 63.59 69 MET A O 1
ATOM 571 N N . ARG A 1 70 ? 0.813 16.038 6.821 1.00 72.38 70 ARG A N 1
ATOM 572 C CA . ARG A 1 70 ? 2.197 15.901 6.354 1.00 72.38 70 ARG A CA 1
ATOM 573 C C . ARG A 1 70 ? 2.338 14.687 5.439 1.00 72.38 70 ARG A C 1
ATOM 575 O O . ARG A 1 70 ? 1.639 13.687 5.612 1.00 72.38 70 ARG A O 1
ATOM 582 N N . SER A 1 71 ? 3.296 14.769 4.513 1.00 74.75 71 SER A N 1
ATOM 583 C CA . SER A 1 71 ? 3.735 13.612 3.727 1.00 74.75 71 SER A CA 1
ATOM 584 C C . SER A 1 71 ? 4.112 12.460 4.654 1.00 74.75 71 SER A C 1
ATOM 586 O O . SER A 1 71 ? 4.779 12.666 5.671 1.00 74.75 71 SER A O 1
ATOM 588 N N . THR A 1 72 ? 3.648 11.266 4.310 1.00 81.56 72 THR A N 1
ATOM 589 C CA . THR A 1 72 ? 3.851 10.049 5.089 1.00 81.56 72 THR A CA 1
ATOM 590 C C . THR A 1 72 ? 4.670 9.066 4.268 1.00 81.56 72 THR A C 1
ATOM 592 O O . THR A 1 72 ? 4.309 8.759 3.130 1.00 81.56 72 THR A O 1
ATOM 595 N N . THR A 1 73 ? 5.757 8.563 4.849 1.00 83.75 73 THR A N 1
ATOM 596 C CA . THR A 1 73 ? 6.537 7.467 4.270 1.00 83.75 73 THR A CA 1
ATOM 597 C C . THR A 1 73 ? 5.995 6.156 4.807 1.00 83.75 73 THR A C 1
ATOM 599 O O . THR A 1 73 ? 5.687 6.045 5.994 1.00 83.75 73 THR A O 1
ATOM 602 N N . ALA A 1 74 ? 5.880 5.146 3.957 1.00 84.06 74 ALA A N 1
ATOM 603 C CA . ALA A 1 74 ? 5.432 3.843 4.393 1.00 84.06 74 ALA A CA 1
ATOM 604 C C . ALA A 1 74 ? 6.169 2.696 3.724 1.00 84.06 74 ALA A C 1
ATOM 606 O O . ALA A 1 74 ? 6.498 2.753 2.543 1.00 84.06 74 ALA A O 1
ATOM 607 N N . LEU A 1 75 ? 6.368 1.636 4.501 1.00 87.06 75 LEU A N 1
ATOM 608 C CA . LEU A 1 75 ? 6.833 0.348 4.014 1.00 87.06 75 LEU A CA 1
ATOM 609 C C . LEU A 1 75 ? 5.610 -0.519 3.718 1.00 87.06 75 LEU A C 1
ATOM 611 O O . LEU A 1 75 ? 4.834 -0.836 4.623 1.00 87.06 75 LEU A O 1
ATOM 615 N N . ILE A 1 76 ? 5.433 -0.889 2.459 1.00 86.25 76 ILE A N 1
ATOM 616 C CA . ILE A 1 76 ? 4.284 -1.640 1.964 1.00 86.25 76 ILE A CA 1
ATOM 617 C C . ILE A 1 76 ? 4.756 -3.045 1.605 1.00 86.25 76 ILE A C 1
ATOM 619 O O . ILE A 1 76 ? 5.699 -3.206 0.833 1.00 86.25 76 ILE A O 1
ATOM 623 N N . MET A 1 77 ? 4.090 -4.063 2.142 1.00 85.75 77 MET A N 1
ATOM 624 C CA . MET A 1 77 ? 4.338 -5.460 1.802 1.00 85.75 77 MET A CA 1
ATOM 625 C C . MET A 1 77 ? 3.101 -6.051 1.137 1.00 85.75 77 MET A C 1
ATOM 627 O O . MET A 1 77 ? 1.983 -5.911 1.641 1.00 85.75 77 MET A O 1
ATOM 631 N N . GLY A 1 78 ? 3.301 -6.740 0.020 1.00 85.38 78 GLY A N 1
ATOM 632 C CA . GLY A 1 78 ? 2.201 -7.389 -0.674 1.00 85.38 78 GLY A CA 1
ATOM 633 C C . GLY A 1 78 ? 2.594 -8.003 -2.004 1.00 85.38 78 GLY A C 1
ATOM 634 O O . GLY A 1 78 ? 3.775 -8.135 -2.333 1.00 85.38 78 GLY A O 1
ATOM 635 N N . THR A 1 79 ? 1.577 -8.368 -2.775 1.00 84.56 79 THR A N 1
ATOM 636 C CA . THR A 1 79 ? 1.753 -8.903 -4.123 1.00 84.56 79 THR A CA 1
ATOM 637 C C . THR A 1 79 ? 1.502 -7.786 -5.133 1.00 84.56 79 THR A C 1
ATOM 639 O O . THR A 1 79 ? 0.377 -7.306 -5.278 1.00 84.56 79 THR A O 1
ATOM 642 N N . LEU A 1 80 ? 2.560 -7.365 -5.827 1.00 82.94 80 LEU A N 1
ATOM 643 C CA . LEU A 1 80 ? 2.490 -6.422 -6.937 1.00 82.94 80 LEU A CA 1
ATOM 644 C C . LEU A 1 80 ? 2.061 -7.172 -8.195 1.00 82.94 80 LEU A C 1
ATOM 646 O O . LEU A 1 80 ? 2.708 -8.133 -8.611 1.00 82.94 80 LEU A O 1
ATOM 650 N N . THR A 1 81 ? 0.973 -6.719 -8.801 1.00 80.75 81 THR A N 1
ATOM 651 C CA . THR A 1 81 ? 0.445 -7.255 -10.051 1.00 80.75 81 THR A CA 1
ATOM 652 C C . THR A 1 81 ? 0.498 -6.195 -11.134 1.00 80.75 81 THR A C 1
ATOM 654 O O . THR A 1 81 ? 0.155 -5.030 -10.922 1.00 80.75 81 THR A O 1
ATOM 657 N N . TYR A 1 82 ? 0.953 -6.620 -12.307 1.00 76.81 82 TYR A N 1
ATOM 658 C CA . TYR A 1 82 ? 1.081 -5.771 -13.478 1.00 76.81 82 TYR A CA 1
ATOM 659 C C . TYR A 1 82 ? 0.071 -6.163 -14.562 1.00 76.81 82 TYR A C 1
ATOM 661 O O . TYR A 1 82 ? -0.053 -7.348 -14.881 1.00 76.81 82 TYR A O 1
ATOM 669 N N . GLN A 1 83 ? -0.636 -5.186 -15.146 1.00 73.00 83 GLN A N 1
ATOM 670 C CA . GLN A 1 83 ? -1.751 -5.447 -16.065 1.00 73.00 83 GLN A CA 1
ATOM 671 C C . GLN A 1 83 ? -1.547 -4.912 -17.499 1.00 73.00 83 GLN A C 1
ATOM 673 O O . GLN A 1 83 ? -2.100 -3.887 -17.864 1.00 73.00 83 GLN A O 1
ATOM 678 N N . MET A 1 84 ? -0.866 -5.642 -18.390 1.00 67.38 84 MET A N 1
ATOM 679 C CA . MET A 1 84 ? -0.743 -5.236 -19.813 1.00 67.38 84 MET A CA 1
ATOM 680 C C . MET A 1 84 ? -2.096 -5.099 -20.553 1.00 67.38 84 MET A C 1
ATOM 682 O O . MET A 1 84 ? -3.014 -5.878 -20.276 1.00 67.38 84 MET A O 1
ATOM 686 N N . PRO A 1 85 ? -2.224 -4.202 -21.564 1.00 62.94 85 PRO A N 1
ATOM 687 C CA . PRO A 1 85 ? -1.198 -3.330 -22.173 1.00 62.94 85 PRO A CA 1
ATOM 688 C C . PRO A 1 85 ? -1.028 -1.958 -21.496 1.00 62.94 85 PRO A C 1
ATOM 690 O O . PRO A 1 85 ? -0.144 -1.199 -21.881 1.00 62.94 85 PRO A O 1
ATOM 693 N N . VAL A 1 86 ? -1.884 -1.619 -20.531 1.00 60.84 86 VAL A N 1
ATOM 694 C CA . VAL A 1 86 ? -1.814 -0.353 -19.793 1.00 60.84 86 VAL A CA 1
ATOM 695 C C . VAL A 1 86 ? -0.866 -0.572 -18.627 1.00 60.84 86 VAL A C 1
ATOM 697 O O . VAL A 1 86 ? -1.114 -1.454 -17.820 1.00 60.84 86 VAL A O 1
ATOM 700 N N . LEU A 1 87 ? 0.234 0.175 -18.531 1.00 65.62 87 LEU A N 1
ATOM 701 C CA . LEU A 1 87 ? 1.213 -0.059 -17.471 1.00 65.62 87 LEU A CA 1
ATOM 702 C C . LEU A 1 87 ? 0.662 0.408 -16.107 1.00 65.62 87 LEU A C 1
ATOM 704 O O . LEU A 1 87 ? 0.975 1.496 -15.639 1.00 65.62 87 LEU A O 1
ATOM 708 N N . THR A 1 88 ? -0.219 -0.392 -15.505 1.00 70.94 88 THR A N 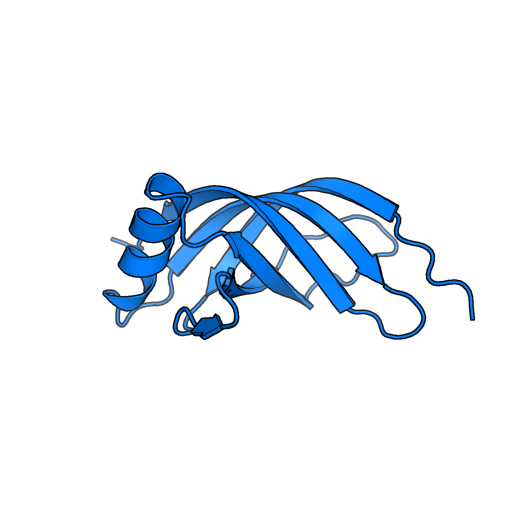1
ATOM 709 C CA . THR A 1 88 ? -0.839 -0.142 -14.202 1.00 70.94 88 THR A CA 1
ATOM 710 C C . THR A 1 88 ? -0.398 -1.210 -13.219 1.00 70.94 88 THR A C 1
ATOM 712 O O . THR A 1 88 ? -0.453 -2.409 -13.512 1.00 70.94 88 THR A O 1
ATOM 715 N N . PHE A 1 89 ? 0.037 -0.744 -12.052 1.00 76.00 89 PHE A N 1
ATOM 716 C CA . PHE A 1 89 ? 0.500 -1.568 -10.952 1.00 76.00 89 PHE A CA 1
ATOM 717 C C . PHE A 1 89 ? -0.531 -1.543 -9.829 1.00 76.00 89 PHE A C 1
ATOM 719 O O . PHE A 1 89 ? -0.854 -0.479 -9.296 1.00 76.00 89 PHE A O 1
ATOM 726 N N . PHE A 1 90 ? -1.021 -2.723 -9.463 1.00 81.19 90 PHE A N 1
ATOM 727 C CA . PHE A 1 90 ? -1.884 -2.906 -8.303 1.00 81.19 90 PHE A CA 1
ATOM 728 C C . PHE A 1 90 ? -1.136 -3.710 -7.258 1.00 81.19 90 PHE A C 1
ATOM 730 O O . PHE A 1 90 ? -0.594 -4.773 -7.569 1.00 81.19 90 PHE A O 1
ATOM 737 N N . LEU A 1 91 ? -1.123 -3.217 -6.024 1.00 82.31 91 LEU A N 1
ATOM 738 C CA . LEU A 1 91 ? -0.554 -3.950 -4.905 1.00 82.31 91 LEU A CA 1
ATOM 739 C C . LEU A 1 91 ? -1.677 -4.413 -3.982 1.00 82.31 91 LEU A C 1
ATOM 741 O O . LEU A 1 91 ? -2.368 -3.606 -3.352 1.00 82.31 91 LEU A O 1
ATOM 745 N N . GLU A 1 92 ? -1.838 -5.731 -3.895 1.00 84.50 92 GLU A N 1
ATOM 746 C CA . GLU A 1 92 ? -2.666 -6.353 -2.866 1.00 84.50 92 GLU A CA 1
ATOM 747 C C . GLU A 1 92 ? -1.884 -6.363 -1.554 1.00 84.50 92 GLU A C 1
ATOM 749 O O . GLU A 1 92 ? -0.881 -7.065 -1.413 1.00 84.50 92 GLU A O 1
ATOM 754 N N . CYS A 1 93 ? -2.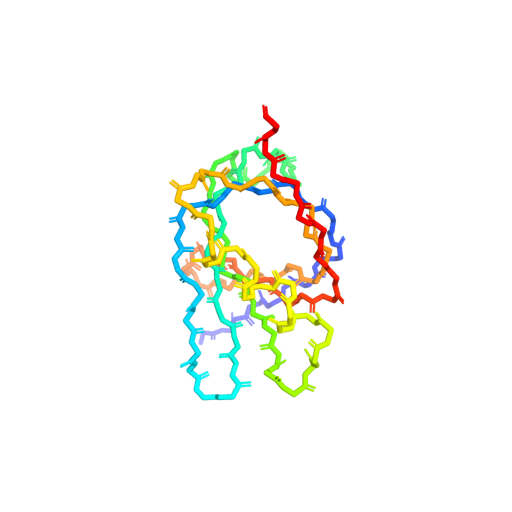308 -5.519 -0.613 1.00 83.56 93 CYS A N 1
ATOM 755 C CA . CYS A 1 93 ? -1.560 -5.253 0.611 1.00 83.56 93 CYS A CA 1
ATOM 756 C C . CYS A 1 93 ? -1.790 -6.343 1.654 1.00 83.56 93 CYS A C 1
ATOM 758 O O . CYS A 1 93 ? -2.929 -6.578 2.068 1.00 83.56 93 CYS A O 1
ATOM 760 N N . SER A 1 94 ? -0.706 -6.959 2.125 1.00 83.94 94 SER A N 1
ATOM 761 C CA . SER A 1 94 ? -0.734 -7.883 3.260 1.00 83.94 94 SER A CA 1
ATOM 762 C C . SER A 1 94 ? -0.342 -7.203 4.572 1.00 83.94 94 SER A C 1
ATOM 764 O O . SER A 1 94 ? -0.905 -7.529 5.615 1.00 83.94 94 SER A O 1
ATOM 766 N N . ASP A 1 95 ? 0.600 -6.255 4.531 1.00 83.00 95 ASP A N 1
ATOM 767 C CA . ASP A 1 95 ? 1.001 -5.436 5.679 1.00 83.00 95 ASP A CA 1
ATOM 768 C C . ASP A 1 95 ? 1.516 -4.066 5.220 1.00 83.00 95 ASP A C 1
ATOM 770 O O . ASP A 1 95 ? 1.949 -3.869 4.084 1.00 83.00 95 ASP A O 1
ATOM 774 N N . PHE A 1 96 ? 1.458 -3.104 6.127 1.00 79.62 96 PHE A N 1
ATOM 775 C CA . PHE A 1 96 ? 1.764 -1.709 5.885 1.00 79.62 96 PHE A CA 1
ATOM 776 C C . PHE A 1 96 ? 2.361 -1.088 7.142 1.00 79.62 96 PHE A C 1
ATOM 778 O O . PHE A 1 96 ? 1.687 -1.096 8.159 1.00 79.62 96 PHE A O 1
ATOM 785 N N . ASN A 1 97 ? 3.565 -0.523 7.130 1.00 81.00 97 ASN A N 1
ATOM 786 C CA . ASN A 1 97 ? 4.114 0.199 8.286 1.00 81.00 97 ASN A CA 1
ATOM 787 C C . ASN A 1 97 ? 4.274 1.682 7.971 1.00 81.00 97 ASN A C 1
ATOM 789 O O . ASN A 1 97 ? 4.891 2.045 6.974 1.00 81.00 97 ASN A O 1
ATOM 793 N N . VAL A 1 98 ? 3.694 2.521 8.831 1.00 75.62 98 VAL A N 1
ATOM 794 C CA . VAL A 1 98 ? 3.616 3.973 8.646 1.00 75.62 98 VAL A CA 1
ATOM 795 C C . VAL A 1 98 ? 4.748 4.635 9.413 1.00 75.62 98 VAL A C 1
ATOM 797 O O . VAL A 1 98 ? 4.874 4.426 10.620 1.00 75.62 98 VAL A O 1
ATOM 800 N N . TYR A 1 99 ? 5.525 5.470 8.735 1.00 73.94 99 TYR A N 1
ATOM 801 C CA . TYR A 1 99 ? 6.557 6.300 9.339 1.00 73.94 99 TYR A CA 1
ATOM 802 C C . TYR A 1 99 ? 6.178 7.765 9.141 1.00 73.94 99 TYR A C 1
ATOM 804 O O . TYR A 1 99 ? 6.242 8.316 8.041 1.00 73.94 99 TYR A O 1
ATOM 812 N N . THR A 1 100 ? 5.750 8.406 10.224 1.00 63.03 100 THR A N 1
ATOM 813 C CA . THR A 1 100 ? 5.529 9.852 10.241 1.00 63.03 100 THR A CA 1
ATOM 814 C C . THR A 1 100 ? 6.860 10.557 10.491 1.00 63.03 100 THR A C 1
ATOM 816 O O . THR A 1 100 ? 7.512 10.232 11.489 1.00 63.03 100 THR A O 1
ATOM 819 N N . PRO A 1 101 ? 7.276 11.518 9.648 1.00 57.06 101 PRO A N 1
ATOM 820 C CA . PRO A 1 101 ? 8.446 12.331 9.951 1.00 57.06 101 PRO A CA 1
ATOM 821 C C . PRO A 1 101 ? 8.191 13.131 11.239 1.00 57.06 101 PRO A C 1
ATOM 823 O O . PRO A 1 101 ? 7.191 13.854 11.333 1.00 57.06 101 PRO A O 1
ATOM 826 N N . VAL A 1 102 ? 9.074 12.936 12.228 1.00 52.22 102 VAL A N 1
ATOM 827 C CA . VAL A 1 102 ? 9.087 13.640 13.525 1.00 52.22 102 VAL A CA 1
ATOM 828 C C . VAL A 1 102 ? 9.395 15.116 13.299 1.00 52.22 102 VAL A C 1
ATOM 830 O O . VAL A 1 102 ? 10.429 15.393 12.654 1.00 52.22 102 VAL A O 1
#

Mean predicted aligned error: 7.07 Å

Nearest PDB structures (foldseek):
  4dam-assembly2_G  TM=6.545E-01  e=1.723E-02  Streptomyces coelicolor
  3f2b-assembly1_A  TM=6.278E-01  e=1.821E-02  Geobacillus kaustophilus
  3f2d-assembly1_A  TM=6.280E-01  e=4.657E-02  Geobacillus kaustophilus
  8s0f-assembly1_2  TM=3.752E-01  e=1.958E-01  Homo sapiens

Organism: NCBI:txid588596

Sequence (102 aa):
MSVKLIGLNVMIMGLTTKTVRNIDNQSIIDFYIEENLGDWEPREFWVEVRHNVNLRYLTNKTNSINQSMRSTTALIMGTLTYQMPVLTFFLECSDFNVYTPV